Protein AF-A0A512C4P3-F1 (afdb_monomer_lite)

Secondary structure (DSSP, 8-state):
-HHHHHHHHHHHHHHHHH---HHHHHHHHHHHHHHHHHHHHHHHHHHHHHHHHHHHHT-

Organism: NCBI:txid670291

Sequence (59 aa):
MADIDLAYDREREKLSESMKDPNLRTRALEKLKQHHHERREPYLQQLAMLQDRIQRGWH

pLDDT: mean 91.77, std 7.87, range [52.03, 97.12]

Structure (mmCIF, N/CA/C/O backbone):
data_AF-A0A512C4P3-F1
#
_entry.id   AF-A0A512C4P3-F1
#
loop_
_atom_site.group_PDB
_atom_site.id
_atom_site.type_symbol
_atom_site.label_atom_id
_atom_site.label_alt_id
_atom_site.label_comp_id
_atom_site.label_asym_id
_atom_site.label_entity_id
_atom_site.label_seq_id
_atom_site.pdbx_PDB_ins_code
_atom_site.Cartn_x
_atom_site.Cartn_y
_atom_site.Cartn_z
_atom_site.occupancy
_atom_site.B_iso_or_equiv
_atom_site.auth_seq_id
_atom_site.auth_comp_id
_atom_site.auth_asym_id
_atom_site.auth_atom_id
_atom_site.pdbx_PDB_model_num
ATOM 1 N N . MET A 1 1 ? 9.513 -3.084 -5.392 1.00 71.31 1 MET A N 1
ATOM 2 C CA . MET A 1 1 ? 8.038 -3.034 -5.237 1.00 71.31 1 MET A CA 1
ATOM 3 C C . MET A 1 1 ? 7.532 -4.059 -4.241 1.00 71.31 1 MET A C 1
ATOM 5 O O . MET A 1 1 ? 6.745 -3.668 -3.395 1.00 71.31 1 MET A O 1
ATOM 9 N N . ALA A 1 2 ? 8.024 -5.304 -4.277 1.00 81.94 2 ALA A N 1
ATOM 10 C CA . ALA A 1 2 ? 7.641 -6.343 -3.317 1.00 81.94 2 ALA A CA 1
ATOM 11 C C . ALA A 1 2 ? 7.717 -5.889 -1.845 1.00 81.94 2 ALA A C 1
ATOM 13 O O . ALA A 1 2 ? 6.796 -6.162 -1.088 1.00 81.94 2 ALA A O 1
ATOM 14 N N . ASP A 1 3 ? 8.733 -5.109 -1.457 1.00 87.94 3 ASP A N 1
ATOM 15 C CA . ASP A 1 3 ? 8.831 -4.579 -0.086 1.00 87.94 3 ASP A CA 1
ATOM 16 C C . ASP A 1 3 ? 7.733 -3.560 0.260 1.00 87.94 3 ASP A C 1
ATOM 18 O O . ASP A 1 3 ? 7.262 -3.512 1.393 1.00 87.94 3 ASP A O 1
ATOM 22 N N . ILE A 1 4 ? 7.310 -2.743 -0.713 1.00 87.06 4 ILE A N 1
ATOM 23 C CA . ILE A 1 4 ? 6.236 -1.749 -0.544 1.00 87.06 4 ILE A CA 1
ATOM 24 C C . ILE A 1 4 ? 4.886 -2.462 -0.410 1.00 87.06 4 ILE A C 1
ATOM 26 O O . ILE A 1 4 ? 4.074 -2.084 0.431 1.00 87.06 4 ILE A O 1
ATOM 30 N N . ASP A 1 5 ? 4.674 -3.502 -1.215 1.00 91.56 5 ASP A N 1
ATOM 31 C CA . ASP A 1 5 ? 3.451 -4.305 -1.206 1.00 91.56 5 ASP A CA 1
ATOM 32 C C . ASP A 1 5 ? 3.347 -5.136 0.082 1.00 91.56 5 ASP A C 1
ATOM 34 O O . ASP A 1 5 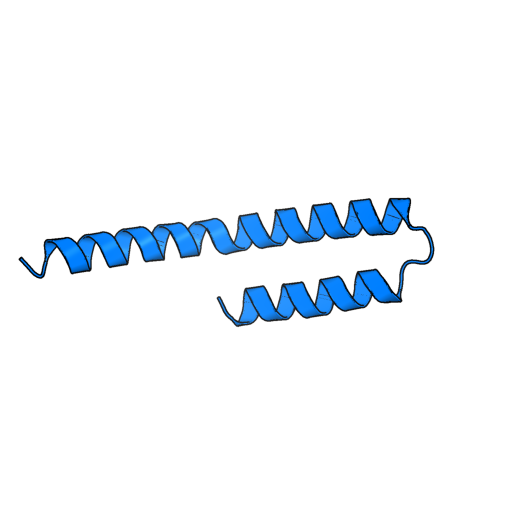? 2.333 -5.080 0.772 1.00 91.56 5 ASP A O 1
ATOM 38 N N . LEU A 1 6 ? 4.439 -5.782 0.498 1.00 91.88 6 LEU A N 1
ATOM 39 C CA . LEU A 1 6 ? 4.493 -6.542 1.747 1.00 91.88 6 LEU A CA 1
ATOM 40 C C . LEU A 1 6 ? 4.294 -5.655 2.985 1.00 91.88 6 LEU A C 1
ATOM 42 O O . LEU A 1 6 ? 3.639 -6.064 3.944 1.00 91.88 6 LEU A O 1
ATOM 46 N N . ALA A 1 7 ? 4.865 -4.446 2.991 1.00 92.94 7 ALA A N 1
ATOM 47 C CA . ALA A 1 7 ? 4.659 -3.495 4.081 1.00 92.94 7 ALA A CA 1
ATOM 48 C C . ALA A 1 7 ? 3.188 -3.067 4.184 1.00 92.94 7 ALA A C 1
ATOM 50 O O . ALA A 1 7 ? 2.643 -3.032 5.288 1.00 92.94 7 ALA A O 1
ATOM 51 N N . TYR A 1 8 ? 2.541 -2.800 3.046 1.00 95.06 8 TYR A N 1
ATOM 52 C CA . TYR A 1 8 ? 1.117 -2.475 2.995 1.00 95.06 8 TYR A CA 1
ATOM 53 C C . TYR A 1 8 ? 0.247 -3.613 3.528 1.00 95.06 8 TYR A C 1
ATOM 55 O O . TYR A 1 8 ? -0.621 -3.363 4.364 1.00 95.06 8 TYR A O 1
ATOM 63 N N . ASP A 1 9 ? 0.501 -4.852 3.105 1.00 95.69 9 ASP A N 1
ATOM 64 C CA . ASP A 1 9 ? -0.297 -6.004 3.535 1.00 95.69 9 ASP A CA 1
ATOM 65 C C . ASP A 1 9 ? -0.201 -6.228 5.049 1.00 95.69 9 ASP A C 1
ATOM 67 O O . ASP A 1 9 ? -1.224 -6.377 5.720 1.00 95.69 9 ASP A O 1
ATOM 71 N N . ARG A 1 10 ? 1.012 -6.143 5.612 1.00 95.75 10 ARG A N 1
ATOM 72 C CA . ARG A 1 10 ? 1.232 -6.251 7.065 1.00 95.75 10 ARG A CA 1
ATOM 73 C C . ARG A 1 10 ? 0.519 -5.149 7.845 1.00 95.75 10 ARG A C 1
ATOM 75 O O . ARG A 1 10 ? -0.073 -5.400 8.893 1.00 95.75 10 ARG A O 1
ATOM 82 N N . GLU A 1 11 ? 0.593 -3.911 7.367 1.00 94.38 11 GLU A N 1
ATOM 83 C CA . GLU A 1 11 ? -0.022 -2.773 8.052 1.00 94.38 11 GLU A CA 1
ATOM 84 C C . GLU A 1 11 ? -1.552 -2.812 7.952 1.00 94.38 11 GLU A C 1
ATOM 86 O O . GLU A 1 11 ? -2.254 -2.512 8.921 1.00 94.38 11 GLU A O 1
ATOM 91 N N . ARG A 1 12 ? -2.078 -3.275 6.815 1.00 96.44 12 ARG A N 1
ATOM 92 C CA . ARG A 1 12 ? -3.506 -3.515 6.601 1.00 96.44 12 ARG A CA 1
ATOM 93 C C . ARG A 1 12 ? -4.044 -4.588 7.544 1.00 96.44 12 ARG A C 1
ATOM 95 O O . ARG A 1 12 ? -5.096 -4.373 8.148 1.00 96.44 12 ARG A O 1
ATOM 102 N N . GLU A 1 13 ? -3.347 -5.714 7.672 1.00 95.75 13 GLU A N 1
ATOM 103 C CA . GLU A 1 13 ? -3.715 -6.800 8.589 1.00 95.75 13 GLU A CA 1
ATOM 104 C C . GLU A 1 13 ? -3.747 -6.293 10.036 1.00 95.75 13 GLU A C 1
ATOM 106 O O . GLU A 1 13 ? -4.775 -6.379 10.710 1.00 95.75 13 GLU A O 1
ATOM 111 N N . LYS A 1 14 ? -2.689 -5.594 10.461 1.00 94.06 14 LYS A N 1
ATOM 112 C CA . LYS A 1 14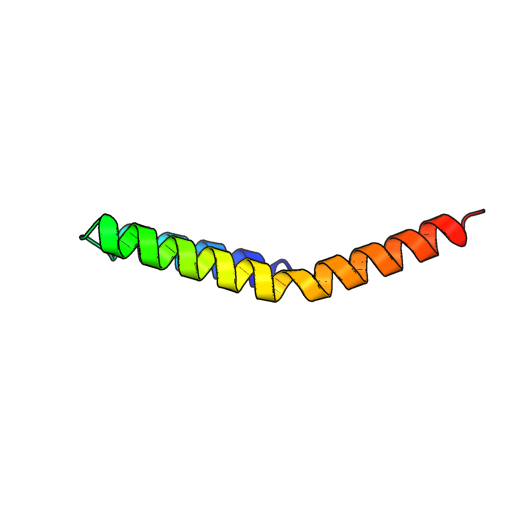 ? -2.606 -4.989 11.796 1.00 94.06 14 LYS A CA 1
ATOM 113 C C . LYS A 1 14 ? -3.749 -4.010 12.086 1.00 94.06 14 LYS A C 1
ATOM 115 O O . LYS A 1 14 ? -4.311 -4.023 13.184 1.00 94.06 14 LYS A O 1
ATOM 120 N N . LEU A 1 15 ? -4.104 -3.138 11.140 1.00 92.44 15 LEU A N 1
ATOM 121 C CA . LEU A 1 15 ? -5.236 -2.213 11.300 1.00 92.44 15 LEU A CA 1
ATOM 122 C C . LEU A 1 15 ? -6.576 -2.952 11.345 1.00 92.44 15 LEU A C 1
ATOM 124 O O . LEU A 1 15 ? -7.478 -2.545 12.079 1.00 92.44 15 LEU A O 1
ATOM 128 N N . SER A 1 16 ? -6.701 -4.041 10.585 1.00 90.44 16 SER A N 1
ATOM 129 C CA . SER A 1 16 ? -7.905 -4.866 10.568 1.00 90.44 16 SER A CA 1
ATOM 130 C C . SER A 1 16 ? -8.153 -5.558 11.910 1.00 90.44 16 SER A C 1
ATOM 132 O O . SER A 1 16 ? -9.304 -5.636 12.343 1.00 90.44 16 SER A O 1
ATOM 134 N N . GLU A 1 17 ? -7.087 -6.021 12.565 1.00 92.31 17 GLU A N 1
ATOM 135 C CA . GLU A 1 17 ? -7.141 -6.750 13.838 1.00 92.31 17 GLU A CA 1
ATOM 136 C C . GLU A 1 17 ? -7.209 -5.837 15.069 1.00 92.31 17 GLU A C 1
ATOM 138 O O . GLU A 1 17 ? -7.889 -6.154 16.045 1.00 92.31 17 GLU A O 1
ATOM 143 N N . SER A 1 18 ? -6.512 -4.697 15.049 1.00 89.25 18 SER A N 1
ATOM 144 C CA . SER A 1 18 ? -6.358 -3.849 16.242 1.00 89.25 18 SER A CA 1
ATOM 145 C C . SER A 1 18 ? -7.481 -2.831 16.457 1.00 89.25 18 SER A C 1
ATOM 147 O O . SER A 1 18 ? -7.713 -2.410 17.595 1.00 89.25 18 SER A O 1
ATOM 149 N N . MET A 1 19 ? -8.197 -2.420 15.404 1.00 89.19 19 MET A N 1
ATOM 150 C CA . MET A 1 19 ? -9.230 -1.383 15.512 1.00 89.19 19 MET A CA 1
ATOM 151 C C . MET A 1 19 ? -10.630 -1.969 15.707 1.00 89.19 19 MET A C 1
ATOM 153 O O . MET A 1 19 ? -11.217 -2.545 14.794 1.00 89.19 19 MET A O 1
ATOM 157 N N . LYS A 1 20 ? -11.198 -1.733 16.897 1.00 88.19 20 LYS A N 1
ATOM 158 C CA . LYS A 1 20 ? -12.569 -2.141 17.253 1.00 88.19 20 LYS A CA 1
ATOM 159 C C . LYS A 1 20 ? -13.655 -1.258 16.636 1.00 88.19 20 LYS A C 1
ATOM 161 O O . LYS A 1 20 ? -14.757 -1.739 16.398 1.00 88.19 20 LYS A O 1
ATOM 166 N N . ASP A 1 21 ? -13.360 0.021 16.400 1.00 93.88 21 ASP A N 1
ATOM 167 C CA . ASP A 1 21 ? -14.304 0.946 15.768 1.00 93.88 21 ASP A CA 1
ATOM 168 C C . ASP A 1 21 ? -14.267 0.768 14.237 1.00 93.88 21 ASP A C 1
ATOM 170 O O . ASP A 1 21 ? -13.235 1.046 13.613 1.00 93.88 21 ASP A O 1
ATOM 174 N N . PRO A 1 22 ? -15.374 0.334 13.609 1.00 91.06 22 PRO A N 1
ATOM 175 C CA . PRO A 1 22 ? -15.414 0.051 12.179 1.00 91.06 22 PRO A CA 1
ATOM 176 C C . PRO A 1 22 ? -15.292 1.306 11.300 1.00 91.06 22 PRO A C 1
ATOM 178 O O . PRO A 1 22 ? -14.730 1.223 10.203 1.00 91.06 22 PRO A O 1
ATOM 181 N N . ASN A 1 23 ? -15.758 2.470 11.759 1.00 93.25 23 ASN A N 1
ATOM 182 C CA . ASN A 1 23 ? -15.660 3.724 11.008 1.00 93.25 23 ASN A CA 1
ATOM 183 C C . ASN A 1 23 ? -14.228 4.256 11.024 1.00 93.25 23 ASN A C 1
ATOM 185 O O . ASN A 1 23 ? -13.696 4.657 9.985 1.00 93.25 23 ASN A O 1
ATOM 18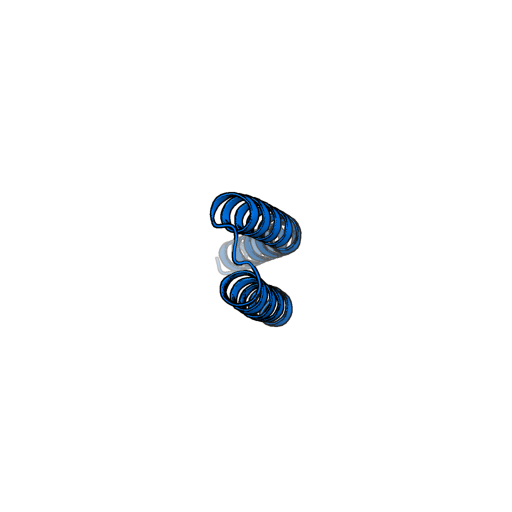9 N N . LEU A 1 24 ? -13.580 4.225 12.191 1.00 93.44 24 LEU A N 1
ATOM 190 C CA . LEU A 1 24 ? -12.174 4.613 12.304 1.00 93.44 24 LEU A CA 1
ATOM 191 C C . LEU A 1 24 ? -11.268 3.641 11.542 1.00 93.44 24 LEU A C 1
ATOM 193 O O . LEU A 1 24 ? -10.354 4.089 10.849 1.00 93.44 24 LEU A O 1
ATOM 197 N N . ARG A 1 25 ? -11.565 2.336 11.595 1.00 94.12 25 ARG A N 1
ATOM 198 C CA . ARG A 1 25 ? -10.861 1.312 10.815 1.00 94.12 25 ARG A CA 1
ATOM 199 C C . ARG A 1 25 ? -10.954 1.580 9.318 1.00 94.12 25 ARG A C 1
ATOM 201 O O . ARG A 1 25 ? -9.938 1.570 8.635 1.00 94.12 25 ARG A O 1
ATOM 208 N N . THR A 1 26 ? -12.154 1.861 8.814 1.00 94.31 26 THR A N 1
ATOM 209 C CA . THR A 1 26 ? -12.368 2.142 7.386 1.00 94.31 26 THR A CA 1
ATOM 210 C C . THR A 1 26 ? -11.555 3.356 6.939 1.00 94.31 26 THR A C 1
ATOM 212 O O . THR A 1 26 ? -10.780 3.254 5.992 1.00 94.31 26 THR A O 1
ATOM 215 N N . ARG A 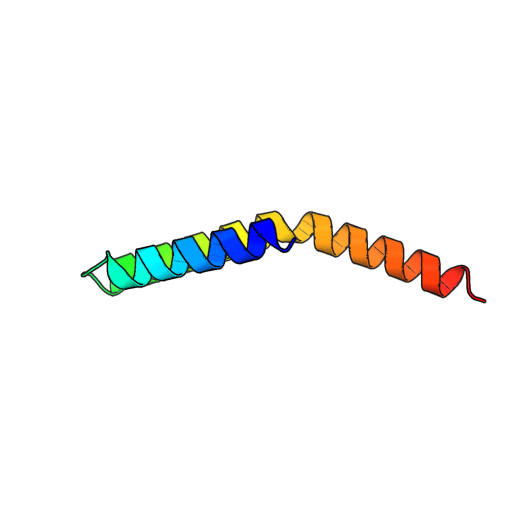1 27 ? -11.615 4.463 7.692 1.00 95.75 27 ARG A N 1
ATOM 216 C CA . ARG A 1 27 ? -10.826 5.671 7.392 1.00 95.75 27 ARG A CA 1
ATOM 217 C C . ARG A 1 27 ? -9.317 5.423 7.433 1.00 95.75 27 ARG A C 1
ATOM 219 O O . ARG A 1 27 ? -8.582 5.979 6.619 1.00 95.75 27 ARG A O 1
ATOM 226 N N . ALA A 1 28 ? -8.840 4.622 8.385 1.00 94.81 28 ALA A N 1
ATOM 227 C CA . ALA A 1 28 ? -7.425 4.273 8.488 1.00 94.81 28 ALA A CA 1
ATOM 228 C C . ALA A 1 28 ? -6.966 3.428 7.288 1.00 94.81 28 ALA A C 1
ATOM 230 O O . ALA A 1 28 ? -5.916 3.703 6.710 1.00 94.81 28 ALA A O 1
ATOM 231 N N . LEU A 1 29 ? -7.780 2.457 6.866 1.00 95.88 29 LEU A N 1
ATOM 232 C CA . LEU A 1 29 ? -7.510 1.618 5.697 1.00 95.88 29 LEU A CA 1
ATOM 233 C C . LEU A 1 29 ? -7.510 2.414 4.386 1.00 95.88 29 LEU A C 1
ATOM 235 O O . LEU A 1 29 ? -6.657 2.176 3.531 1.00 95.88 29 LEU A O 1
ATOM 239 N N . GLU A 1 30 ? -8.422 3.375 4.227 1.00 96.62 30 GLU A N 1
ATOM 240 C CA . GLU A 1 30 ? -8.442 4.262 3.058 1.00 96.62 30 GLU A CA 1
ATOM 241 C C . GLU A 1 30 ? -7.178 5.121 2.979 1.00 96.62 30 GLU A C 1
ATOM 243 O O . GLU A 1 30 ? -6.541 5.184 1.926 1.00 96.62 30 GLU A O 1
ATOM 248 N N . LYS A 1 31 ? -6.757 5.717 4.102 1.00 96.56 31 LYS A N 1
ATOM 249 C CA . LYS A 1 31 ? -5.498 6.475 4.166 1.00 96.56 31 LYS A CA 1
ATOM 250 C C . LYS A 1 31 ? -4.284 5.603 3.856 1.00 96.56 31 LYS A C 1
ATOM 252 O O . LYS A 1 31 ? -3.414 6.024 3.098 1.00 96.56 31 LYS A O 1
ATOM 257 N N . LEU A 1 32 ? -4.238 4.387 4.404 1.00 96.75 32 LEU A N 1
ATOM 258 C CA . LEU A 1 32 ? -3.158 3.437 4.137 1.00 96.75 32 LEU A CA 1
ATOM 259 C C . LEU A 1 32 ? -3.087 3.081 2.644 1.00 96.75 32 LEU A C 1
ATOM 261 O O . LEU A 1 32 ? -2.003 3.061 2.064 1.00 96.75 32 LEU A O 1
ATOM 265 N N . LYS A 1 33 ? -4.241 2.845 2.006 1.00 95.81 33 LYS A N 1
ATOM 266 C CA . LYS A 1 33 ? -4.332 2.566 0.566 1.00 95.81 33 LYS A CA 1
ATOM 267 C C . LYS A 1 33 ? -3.845 3.747 -0.274 1.00 95.81 33 LYS A C 1
ATOM 269 O O . LYS A 1 33 ? -3.091 3.537 -1.219 1.00 95.81 33 LYS A O 1
ATOM 274 N N . GLN A 1 34 ? -4.249 4.967 0.076 1.00 97.12 34 GLN A N 1
ATOM 275 C CA . GLN A 1 34 ? -3.820 6.174 -0.630 1.00 97.12 34 GLN A CA 1
ATOM 276 C C . GLN A 1 34 ? -2.297 6.348 -0.557 1.00 97.12 34 GLN A C 1
ATOM 278 O O . GLN A 1 34 ? -1.639 6.497 -1.583 1.00 97.12 34 GLN A O 1
ATOM 283 N N . HIS A 1 35 ? -1.724 6.226 0.640 1.00 95.44 35 HIS A N 1
ATOM 284 C CA . HIS A 1 35 ? -0.279 6.329 0.838 1.00 95.44 35 HIS A CA 1
ATOM 285 C C . HIS A 1 35 ? 0.499 5.226 0.097 1.00 95.44 35 HIS A C 1
ATOM 287 O O . HIS A 1 35 ? 1.553 5.477 -0.489 1.00 95.44 35 HIS A O 1
ATOM 293 N N . HIS A 1 36 ? -0.017 3.993 0.081 1.00 95.88 36 HIS A N 1
ATOM 294 C CA . HIS A 1 36 ? 0.578 2.901 -0.697 1.00 95.88 36 HIS A CA 1
ATOM 295 C C . HIS A 1 36 ? 0.576 3.195 -2.199 1.00 95.88 36 HIS A C 1
ATOM 297 O O . HIS A 1 36 ? 1.595 2.984 -2.860 1.00 95.88 36 HIS A O 1
ATOM 303 N N . HIS A 1 37 ? -0.525 3.736 -2.722 1.00 94.06 37 HIS A N 1
ATOM 304 C CA . HIS A 1 37 ? -0.626 4.132 -4.123 1.00 94.06 37 HIS A CA 1
ATOM 305 C C . HIS A 1 37 ? 0.381 5.233 -4.478 1.00 94.06 37 HIS A C 1
ATOM 307 O O . HIS A 1 37 ? 1.168 5.048 -5.404 1.00 94.06 37 HIS A O 1
ATOM 313 N N . GLU A 1 38 ? 0.444 6.307 -3.686 1.00 95.38 38 GLU A N 1
ATOM 314 C CA . GLU A 1 38 ? 1.396 7.413 -3.872 1.00 95.38 38 GLU A CA 1
ATOM 315 C C . GLU A 1 38 ? 2.851 6.931 -3.885 1.00 95.38 38 GLU A C 1
ATOM 317 O O . GLU A 1 38 ? 3.660 7.379 -4.697 1.00 95.38 38 GLU A O 1
ATOM 322 N N . ARG A 1 39 ? 3.189 5.960 -3.028 1.00 94.12 39 ARG A N 1
ATOM 323 C CA . ARG A 1 39 ? 4.530 5.366 -2.999 1.00 94.12 39 ARG A CA 1
ATOM 324 C C . ARG A 1 39 ? 4.829 4.475 -4.200 1.00 94.12 39 ARG A C 1
ATOM 326 O O . ARG A 1 39 ? 5.997 4.348 -4.552 1.00 94.12 39 ARG A O 1
ATOM 333 N N . ARG A 1 40 ? 3.832 3.826 -4.809 1.00 94.31 40 ARG A N 1
ATOM 334 C CA . ARG A 1 40 ? 4.031 2.956 -5.987 1.00 94.31 40 ARG A CA 1
ATOM 335 C C . ARG A 1 40 ? 4.074 3.724 -7.296 1.00 94.31 40 ARG A C 1
ATOM 337 O O . ARG A 1 40 ? 4.810 3.313 -8.191 1.00 94.31 40 ARG A O 1
ATOM 344 N N . GLU A 1 41 ? 3.304 4.800 -7.396 1.00 94.75 41 GLU A N 1
ATOM 345 C CA . GLU A 1 41 ? 3.121 5.607 -8.603 1.00 94.75 41 GLU A CA 1
ATOM 346 C C . GLU A 1 41 ? 4.431 5.928 -9.352 1.00 94.75 41 GLU A C 1
ATOM 348 O O . GLU A 1 41 ? 4.530 5.581 -10.532 1.00 94.75 41 GLU A O 1
ATOM 353 N N . PRO A 1 42 ? 5.494 6.467 -8.715 1.00 94.38 42 PRO A N 1
ATOM 354 C CA . PRO A 1 42 ? 6.724 6.796 -9.439 1.00 94.38 42 PRO A CA 1
ATOM 355 C C . PRO A 1 42 ? 7.410 5.561 -10.041 1.00 94.38 42 PRO A C 1
ATOM 357 O O . PRO A 1 42 ? 7.965 5.624 -11.137 1.00 94.38 42 PRO A O 1
ATOM 360 N N . TYR A 1 43 ? 7.348 4.413 -9.362 1.00 92.75 43 TYR A N 1
ATOM 361 C CA . TYR A 1 43 ? 7.947 3.174 -9.857 1.00 92.75 43 TYR A CA 1
ATOM 362 C C . TYR A 1 43 ? 7.139 2.575 -11.009 1.00 92.75 43 TYR A C 1
ATOM 364 O O . TYR A 1 43 ? 7.726 2.039 -11.948 1.00 92.75 43 TYR A O 1
ATOM 372 N N . LEU A 1 44 ? 5.806 2.680 -10.964 1.00 92.81 44 LEU A N 1
ATOM 373 C CA . LEU A 1 44 ? 4.943 2.261 -12.072 1.00 92.81 44 LEU A CA 1
ATOM 374 C C . LEU A 1 44 ? 5.213 3.103 -13.320 1.00 92.81 44 LEU A C 1
ATOM 376 O O . LEU A 1 44 ? 5.343 2.551 -14.411 1.00 92.81 44 LEU A O 1
ATOM 380 N N . GLN A 1 45 ? 5.379 4.416 -13.157 1.00 95.19 45 GLN A N 1
ATOM 381 C CA . GLN A 1 45 ? 5.736 5.313 -14.257 1.00 95.19 45 GLN A CA 1
ATOM 382 C C . GLN A 1 45 ? 7.101 4.956 -14.860 1.00 95.19 45 GLN A C 1
ATOM 384 O O . GLN A 1 45 ? 7.232 4.856 -16.080 1.00 95.19 45 GLN A O 1
ATOM 389 N N . GLN A 1 46 ? 8.109 4.692 -14.024 1.00 94.25 46 GLN A N 1
ATOM 390 C CA . GLN A 1 46 ? 9.427 4.251 -14.493 1.00 94.25 46 GLN A CA 1
ATOM 391 C C . GLN A 1 46 ? 9.369 2.906 -15.230 1.00 94.25 46 GLN A C 1
ATOM 393 O O . GLN A 1 46 ? 10.014 2.751 -16.269 1.00 94.25 46 GLN A O 1
ATOM 398 N N . LEU A 1 47 ? 8.581 1.950 -14.730 1.00 94.50 47 LEU A N 1
ATOM 399 C CA . LEU A 1 47 ? 8.361 0.660 -15.388 1.00 94.50 47 LEU A CA 1
ATOM 400 C C . LEU A 1 47 ? 7.698 0.833 -16.758 1.00 94.50 47 LEU A C 1
ATOM 402 O O . LEU A 1 47 ? 8.161 0.233 -17.725 1.00 94.50 47 LEU A O 1
ATOM 406 N N . ALA A 1 48 ? 6.676 1.685 -16.860 1.00 95.19 48 ALA A N 1
ATOM 407 C CA . ALA A 1 48 ? 6.008 1.976 -18.126 1.00 95.19 48 ALA A CA 1
ATOM 408 C C . ALA A 1 48 ? 6.972 2.603 -19.147 1.00 95.19 48 ALA A C 1
ATOM 410 O O . ALA A 1 48 ? 7.015 2.178 -20.300 1.00 95.19 48 ALA A O 1
ATOM 411 N N . MET A 1 49 ? 7.808 3.557 -18.718 1.00 95.56 49 MET A N 1
ATOM 412 C CA . MET A 1 49 ? 8.838 4.152 -19.578 1.00 95.56 49 MET A CA 1
ATOM 413 C C . MET A 1 49 ? 9.872 3.123 -20.046 1.00 95.56 49 MET A C 1
ATOM 415 O O . MET A 1 49 ? 10.291 3.146 -21.203 1.00 95.56 49 MET A O 1
ATOM 419 N N . LEU A 1 50 ? 10.311 2.228 -19.158 1.00 95.56 50 LEU A N 1
ATOM 420 C CA . LEU A 1 50 ? 11.255 1.173 -19.516 1.00 95.56 50 LEU A CA 1
ATOM 421 C C . LEU A 1 50 ? 10.634 0.195 -20.519 1.00 95.56 50 LEU A C 1
ATOM 423 O O . LEU A 1 50 ? 11.283 -0.176 -21.495 1.00 95.56 50 LEU A O 1
ATOM 427 N N . GLN A 1 51 ? 9.378 -0.188 -20.299 1.00 95.00 51 GLN A N 1
ATOM 428 C CA . GLN A 1 51 ? 8.654 -1.100 -21.175 1.00 95.00 51 GLN A CA 1
ATOM 429 C C . GLN A 1 51 ? 8.448 -0.505 -22.572 1.00 95.00 51 GLN A C 1
ATOM 431 O O . GLN A 1 51 ? 8.709 -1.191 -23.557 1.00 95.00 51 GLN A O 1
ATOM 43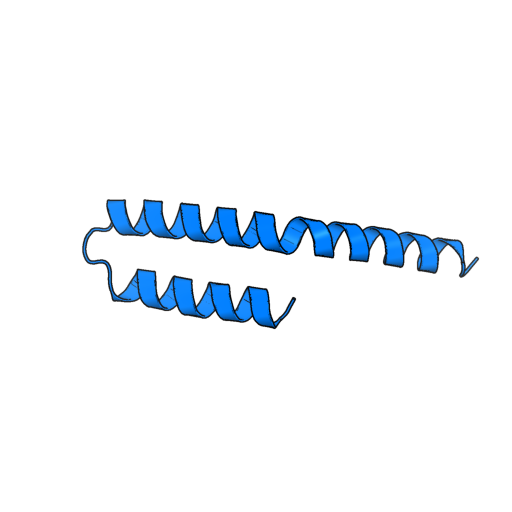6 N N . ASP A 1 52 ? 8.089 0.776 -22.662 1.00 94.94 52 ASP A N 1
ATOM 437 C CA . ASP A 1 52 ? 7.967 1.501 -23.932 1.00 94.94 52 ASP A CA 1
ATOM 438 C C . ASP A 1 52 ? 9.300 1.531 -24.702 1.00 94.94 52 ASP A C 1
ATOM 440 O O . ASP A 1 52 ? 9.340 1.237 -25.896 1.00 94.94 52 ASP A O 1
ATOM 444 N N . ARG A 1 53 ? 10.425 1.784 -24.018 1.00 94.44 53 ARG A N 1
ATOM 445 C CA . ARG A 1 53 ? 11.758 1.750 -24.648 1.00 94.44 53 ARG A CA 1
ATOM 446 C C . ARG A 1 53 ? 12.123 0.368 -25.173 1.00 94.44 53 ARG A C 1
ATOM 448 O O . ARG A 1 53 ? 12.663 0.268 -26.270 1.00 94.44 53 ARG A O 1
ATOM 455 N N . ILE A 1 54 ? 11.844 -0.683 -24.402 1.00 95.38 54 ILE A N 1
ATOM 456 C CA . ILE A 1 54 ? 12.087 -2.065 -24.833 1.00 95.38 54 ILE A CA 1
ATOM 457 C C . ILE A 1 54 ? 11.232 -2.369 -26.066 1.00 95.38 54 ILE A C 1
ATOM 459 O O . ILE A 1 54 ? 1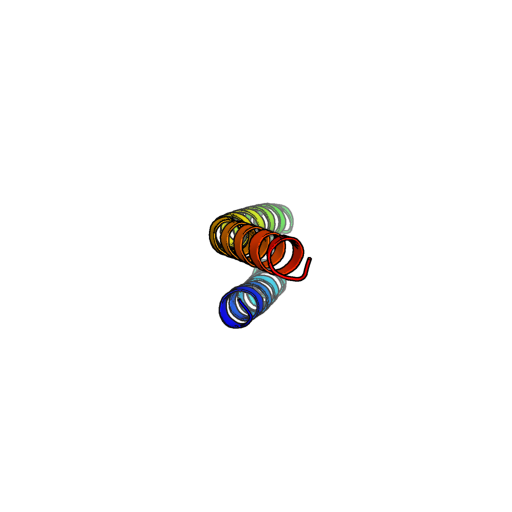1.762 -2.837 -27.065 1.00 95.38 54 ILE A O 1
ATOM 463 N N . GLN A 1 55 ? 9.942 -2.033 -26.045 1.00 92.56 55 GLN A N 1
ATOM 464 C CA . GLN A 1 55 ? 9.041 -2.269 -27.176 1.00 92.56 55 GLN A CA 1
ATOM 465 C C . GLN A 1 55 ? 9.464 -1.515 -28.443 1.00 92.56 55 GLN A C 1
ATOM 467 O O . GLN A 1 55 ? 9.360 -2.061 -29.537 1.00 92.56 55 GLN A O 1
ATOM 472 N N . ARG A 1 56 ? 9.980 -0.288 -28.309 1.00 89.75 56 ARG A N 1
ATOM 473 C CA . ARG A 1 56 ? 10.472 0.508 -29.446 1.00 89.75 56 ARG A CA 1
ATOM 474 C C . ARG A 1 56 ? 11.854 0.088 -29.947 1.00 89.75 56 ARG A C 1
ATOM 476 O O . ARG A 1 56 ? 12.139 0.282 -31.119 1.00 89.75 56 ARG A O 1
ATOM 483 N N . GLY A 1 57 ? 12.715 -0.436 -29.075 1.00 82.00 57 GLY A N 1
ATOM 484 C CA . GLY A 1 57 ? 14.067 -0.892 -29.426 1.00 82.00 57 GLY A CA 1
ATOM 485 C C . GLY A 1 57 ? 14.137 -2.326 -29.958 1.00 82.00 57 GLY A C 1
ATOM 486 O O . GLY A 1 57 ? 15.191 -2.745 -30.419 1.00 82.00 57 GLY A O 1
ATOM 487 N N . TRP A 1 58 ? 13.038 -3.079 -29.877 1.00 61.12 58 TRP A N 1
ATOM 488 C CA . TRP A 1 58 ? 12.899 -4.444 -30.403 1.00 61.12 58 TRP A CA 1
ATOM 489 C C . TRP A 1 58 ? 12.280 -4.491 -31.813 1.00 61.12 58 TRP A C 1
ATOM 491 O O . TRP A 1 58 ? 11.796 -5.542 -32.236 1.00 61.12 58 TRP A O 1
ATOM 501 N N . HIS A 1 59 ? 12.294 -3.362 -32.526 1.00 52.03 59 HIS A N 1
ATOM 502 C CA . HIS A 1 59 ? 11.796 -3.219 -33.893 1.00 52.03 59 HIS A CA 1
ATOM 503 C C . HIS A 1 59 ? 12.923 -3.036 -34.907 1.00 52.03 59 HIS A C 1
ATOM 505 O O . HIS A 1 59 ? 13.910 -2.342 -34.574 1.00 52.03 59 HIS A O 1
#

Foldseek 3Di:
DVVLVVVLVVVLVVLVPPDPDPVVSVVVNVVSVVVSCVVCVVVVVVVVVVVVVVVVVVD

Radius of gyration: 16.56 Å; chains: 1; bounding box: 30×14×51 Å